Protein AF-A0A0D2MFZ6-F1 (afdb_monomer_lite)

InterPro domains:
  IPR055130 Presequence protease, mitochondrial-type, C-terminal domain [PF22516] (1-67)

Foldseek 3Di:
DCVLPPDDDPVRVVVVVVVCVVVVPDPVNVVVVVVCVVVDDPVVVVVVVVVCCVCVDPVHDDDDDDDPVVVVVVCVVVPPPDDDDDDD

Sequence (88 aa):
MGDIDSYQLPDAKGYSQFTRYLLGVSDEERQARREQILATSQKDFREFAEVIEVVRGDAARVVAVTSPDKAAAVNAERNGFWDVKKVL

Organism: NCBI:txid145388

Structure (mmCIF, N/CA/C/O backbone):
data_AF-A0A0D2MFZ6-F1
#
_entry.id   AF-A0A0D2MFZ6-F1
#
loop_
_atom_site.group_PDB
_atom_site.id
_atom_site.type_symbol
_atom_site.label_atom_id
_atom_site.label_alt_id
_atom_site.label_comp_id
_atom_site.label_asym_id
_atom_site.label_entity_id
_atom_site.label_seq_id
_atom_site.pdbx_PDB_ins_code
_atom_site.Cartn_x
_atom_site.Cartn_y
_atom_site.Cartn_z
_atom_site.occupancy
_atom_site.B_iso_or_equiv
_atom_site.auth_seq_id
_atom_site.auth_comp_id
_atom_site.auth_asym_id
_atom_site.auth_atom_id
_atom_site.pdbx_PDB_model_num
ATOM 1 N N . MET A 1 1 ? 0.616 0.450 14.220 1.00 59.38 1 MET A N 1
ATOM 2 C CA . MET A 1 1 ? -0.553 1.359 14.187 1.00 59.38 1 MET A CA 1
ATOM 3 C C . MET A 1 1 ? -0.221 2.758 13.679 1.00 59.38 1 MET A C 1
ATOM 5 O O . MET A 1 1 ? -1.146 3.453 13.295 1.00 59.38 1 MET A O 1
ATOM 9 N N . GLY A 1 2 ? 1.061 3.158 13.618 1.00 79.81 2 GLY A N 1
ATOM 10 C CA . GLY A 1 2 ? 1.458 4.506 13.193 1.00 79.81 2 GLY A CA 1
ATOM 11 C C . GLY A 1 2 ? 0.905 4.943 11.835 1.00 79.81 2 GLY A C 1
ATOM 12 O O . GLY A 1 2 ? 0.445 6.069 11.736 1.00 79.81 2 GLY A O 1
ATOM 13 N N . ASP A 1 3 ? 0.851 4.064 10.833 1.00 86.25 3 ASP A N 1
ATOM 14 C CA . ASP A 1 3 ? 0.359 4.452 9.498 1.00 86.25 3 ASP A CA 1
ATOM 15 C C . ASP A 1 3 ? -1.163 4.663 9.444 1.00 86.25 3 ASP A C 1
ATOM 17 O O . ASP A 1 3 ? -1.644 5.570 8.772 1.00 86.25 3 ASP A O 1
ATOM 21 N N . ILE A 1 4 ? -1.941 3.855 10.174 1.00 89.31 4 ILE A N 1
ATOM 22 C CA . ILE A 1 4 ? -3.416 3.948 10.184 1.00 89.31 4 ILE A CA 1
ATOM 23 C C . ILE A 1 4 ? -3.895 5.071 11.107 1.00 89.31 4 ILE A C 1
ATOM 25 O O . ILE A 1 4 ? -4.886 5.738 10.809 1.00 89.31 4 ILE A O 1
ATOM 29 N N . ASP A 1 5 ? -3.164 5.287 12.201 1.00 89.56 5 ASP A N 1
ATOM 30 C CA . ASP A 1 5 ? -3.446 6.283 13.235 1.00 89.56 5 ASP A CA 1
ATOM 31 C C . ASP A 1 5 ? -2.412 7.415 13.222 1.00 89.56 5 ASP A C 1
ATOM 33 O O . ASP A 1 5 ? -2.065 7.981 14.260 1.00 89.56 5 ASP A O 1
ATOM 37 N N . SER A 1 6 ? -1.901 7.741 12.032 1.00 92.88 6 SER A N 1
ATOM 38 C CA . SER A 1 6 ? -0.969 8.851 11.854 1.00 92.88 6 SER A CA 1
ATOM 39 C C . SER A 1 6 ? -1.583 10.143 12.377 1.00 92.88 6 SER A C 1
ATOM 41 O O . SER A 1 6 ? -2.768 10.421 12.171 1.00 92.88 6 SER A O 1
ATOM 43 N N . TYR A 1 7 ? -0.768 10.958 13.046 1.00 93.50 7 TYR A N 1
ATOM 44 C CA . TYR A 1 7 ? -1.212 12.276 1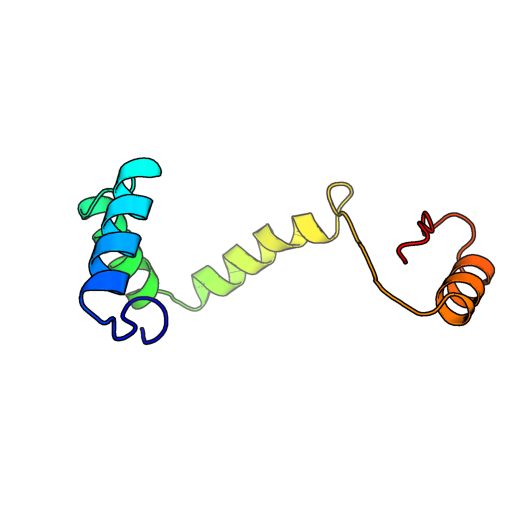3.473 1.00 93.50 7 TYR A CA 1
ATOM 45 C C . TYR A 1 7 ? -1.579 13.124 12.250 1.00 93.50 7 TYR A C 1
ATOM 47 O O . TYR A 1 7 ? -0.829 13.196 11.278 1.00 93.50 7 TYR A O 1
ATOM 55 N N . GLN A 1 8 ? -2.734 13.784 12.315 1.00 96.06 8 GLN A N 1
ATOM 56 C CA . GLN A 1 8 ? -3.250 14.631 11.246 1.00 96.06 8 GLN A CA 1
ATOM 57 C C . GLN A 1 8 ? -3.643 16.002 11.801 1.00 96.06 8 GLN A C 1
ATOM 59 O O . GLN A 1 8 ? -4.315 16.097 12.834 1.00 96.06 8 GLN A O 1
ATOM 64 N N . LEU A 1 9 ? -3.262 17.058 11.080 1.00 97.69 9 LEU A N 1
ATOM 65 C CA . LEU A 1 9 ? -3.794 18.405 11.277 1.00 97.69 9 LEU A CA 1
ATOM 66 C C . LEU A 1 9 ? -5.287 18.463 10.877 1.00 97.69 9 LEU A C 1
ATOM 68 O O . LEU A 1 9 ? -5.788 17.534 10.234 1.00 97.69 9 LEU A O 1
ATOM 72 N N . PRO A 1 10 ? -6.041 19.500 11.290 1.00 97.88 10 PRO A N 1
ATOM 73 C CA . PRO A 1 10 ? -7.493 19.554 11.087 1.00 97.88 10 PRO A CA 1
ATOM 74 C C . PRO A 1 10 ? -7.942 19.426 9.623 1.00 97.88 10 PRO A C 1
ATOM 76 O O . PRO A 1 10 ? -8.921 18.739 9.338 1.00 97.88 10 PRO A O 1
ATOM 79 N N . ASP A 1 11 ? -7.208 20.037 8.698 1.00 96.88 11 ASP A N 1
ATOM 80 C CA . ASP A 1 11 ? -7.435 19.961 7.254 1.00 96.88 11 ASP A CA 1
ATOM 81 C C . ASP A 1 11 ? -7.240 18.531 6.724 1.00 96.88 11 ASP A C 1
ATOM 83 O O . ASP A 1 11 ? -8.121 17.984 6.057 1.00 96.88 11 ASP A O 1
ATOM 87 N N . ALA A 1 12 ? -6.141 17.874 7.108 1.00 97.56 12 ALA A N 1
ATOM 88 C CA . ALA A 1 12 ? -5.852 16.495 6.725 1.00 97.56 12 ALA A CA 1
ATOM 89 C C . ALA A 1 12 ? -6.884 15.499 7.292 1.00 97.56 12 ALA A C 1
ATOM 91 O O . ALA A 1 12 ? -7.260 14.534 6.613 1.00 97.56 12 ALA A O 1
ATOM 92 N N . LYS A 1 13 ? -7.393 15.749 8.509 1.00 96.50 13 LYS A N 1
ATOM 93 C CA . LYS A 1 13 ? -8.499 14.974 9.100 1.00 96.50 13 LYS A CA 1
ATOM 94 C C . LYS A 1 13 ? -9.772 15.108 8.266 1.00 96.50 13 LYS A C 1
ATOM 96 O O . LYS A 1 13 ? -10.375 14.090 7.925 1.00 96.50 13 LYS A O 1
ATOM 101 N N . GLY A 1 14 ? -10.141 16.340 7.905 1.00 97.38 14 GLY A N 1
ATOM 102 C CA . GLY A 1 14 ? -11.311 16.621 7.071 1.00 97.38 14 GLY A CA 1
ATOM 103 C C . GLY A 1 14 ? -11.218 15.959 5.696 1.00 97.38 14 GLY A C 1
ATOM 104 O O . GLY A 1 14 ? -12.147 15.269 5.279 1.00 97.38 14 GLY A O 1
ATOM 105 N N . TYR A 1 15 ? -10.065 16.070 5.031 1.00 97.62 15 TYR A N 1
ATOM 106 C CA . TYR A 1 15 ? -9.824 15.423 3.737 1.00 97.62 15 TYR A CA 1
ATOM 107 C C . TYR A 1 15 ? -9.942 13.893 3.811 1.00 97.62 15 TYR A C 1
ATOM 109 O O . TYR A 1 15 ? -10.577 13.258 2.963 1.00 97.62 15 TYR A O 1
ATOM 117 N N . SER A 1 16 ? -9.376 13.287 4.857 1.00 96.62 16 SER A N 1
ATOM 118 C CA . SER A 1 16 ? -9.454 11.838 5.070 1.00 96.62 16 SER A CA 1
ATOM 119 C C . SER A 1 16 ? -10.888 11.376 5.330 1.00 96.62 16 SER A C 1
ATOM 121 O O . SER A 1 16 ? -11.300 10.336 4.819 1.00 96.62 16 SER A O 1
ATOM 123 N N . GLN A 1 17 ? -11.664 12.142 6.104 1.00 96.06 17 GLN A N 1
ATOM 124 C CA . GLN A 1 17 ? -13.078 11.855 6.353 1.00 96.06 17 GLN A CA 1
ATOM 125 C C . GLN A 1 17 ? -13.910 11.967 5.071 1.00 96.06 17 GLN A C 1
ATOM 127 O O . GLN A 1 17 ? -14.713 11.082 4.787 1.00 96.06 17 GLN A O 1
ATOM 132 N N . PHE A 1 18 ? -13.675 13.000 4.263 1.00 97.75 18 PHE A N 1
ATOM 13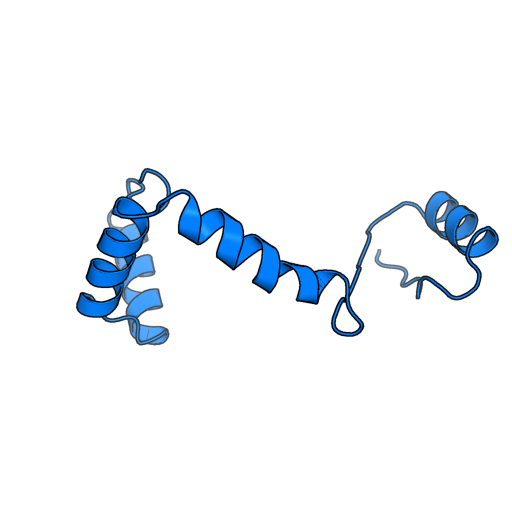3 C CA . PHE A 1 18 ? -14.356 13.171 2.983 1.00 97.75 18 PHE A CA 1
ATOM 134 C C . PHE A 1 18 ? -14.032 12.042 1.996 1.00 97.75 18 PHE A C 1
ATOM 136 O O . PHE A 1 18 ? -14.934 11.480 1.381 1.00 97.75 18 PHE A O 1
ATOM 143 N N . THR A 1 19 ? -12.763 11.637 1.902 1.00 97.81 19 THR A N 1
ATOM 144 C CA . THR A 1 19 ? -12.351 10.505 1.056 1.00 97.81 19 THR A CA 1
ATOM 145 C C . THR A 1 19 ? -13.044 9.207 1.483 1.00 97.81 19 THR A C 1
ATOM 147 O O . THR A 1 19 ? -13.541 8.469 0.637 1.00 97.81 19 THR A O 1
ATOM 150 N N . ARG A 1 20 ? -13.142 8.942 2.795 1.00 97.25 20 ARG A N 1
ATOM 151 C CA . ARG A 1 20 ? -13.873 7.776 3.326 1.00 97.25 20 ARG A CA 1
ATOM 152 C C . ARG A 1 20 ? -15.351 7.819 2.952 1.00 97.25 20 ARG A C 1
ATOM 154 O O . ARG A 1 20 ? -15.876 6.807 2.507 1.00 97.25 20 ARG A O 1
ATOM 161 N N . TYR A 1 21 ? -15.984 8.986 3.066 1.00 97.81 21 TYR A N 1
ATOM 162 C CA . TYR A 1 21 ? -17.374 9.181 2.657 1.00 97.81 21 TYR A CA 1
ATOM 163 C C . TYR A 1 21 ? -17.585 8.871 1.167 1.00 97.81 21 TYR A C 1
ATOM 165 O O . TYR A 1 21 ? -18.487 8.110 0.828 1.00 97.81 21 TYR A O 1
ATOM 173 N N . LEU A 1 22 ? -16.723 9.387 0.282 1.00 98.44 22 LEU A N 1
ATOM 174 C CA . LEU A 1 22 ? -16.806 9.118 -1.161 1.00 98.44 22 LEU A CA 1
ATOM 175 C C . LEU A 1 22 ? -16.611 7.638 -1.512 1.00 98.44 22 LEU A C 1
ATOM 177 O O . LEU A 1 22 ? -17.237 7.142 -2.444 1.00 98.44 22 LEU A O 1
ATOM 181 N N . LEU A 1 23 ? -15.744 6.940 -0.777 1.00 97.81 23 LEU A N 1
ATOM 182 C CA . LEU A 1 23 ? -15.478 5.513 -0.968 1.00 97.81 23 LEU A CA 1
ATOM 183 C C . LEU A 1 23 ? -16.485 4.607 -0.237 1.00 97.81 23 LEU A C 1
ATOM 185 O O . LEU A 1 23 ? -16.365 3.388 -0.326 1.00 97.81 23 LEU A O 1
ATOM 189 N N . GLY A 1 24 ? -17.451 5.175 0.493 1.00 97.31 24 GLY A N 1
ATOM 190 C CA . GLY A 1 24 ? -18.432 4.415 1.273 1.00 97.31 24 GLY A CA 1
ATOM 191 C C . GLY A 1 24 ? -17.838 3.656 2.464 1.00 97.31 24 GLY A C 1
ATOM 192 O O . GLY A 1 24 ? -18.448 2.709 2.952 1.00 97.31 24 GLY A O 1
ATOM 193 N N . VAL A 1 25 ? -16.654 4.051 2.937 1.00 97.25 25 VAL A N 1
ATOM 194 C CA . VAL A 1 25 ? -15.972 3.396 4.058 1.00 97.25 25 VAL A CA 1
ATOM 195 C C . VAL A 1 25 ? -16.630 3.830 5.369 1.00 97.25 25 VAL A C 1
ATOM 197 O O . VAL A 1 25 ? -16.441 4.963 5.819 1.00 97.25 25 VAL A O 1
ATOM 200 N N . SER A 1 26 ? -17.387 2.916 5.977 1.00 96.75 26 SER A N 1
ATOM 201 C CA . SER A 1 26 ? -18.073 3.131 7.259 1.00 96.75 26 SER A CA 1
ATOM 202 C C . SER A 1 26 ? -17.113 3.113 8.452 1.00 96.75 26 SER A C 1
ATOM 204 O O . SER A 1 26 ? -16.006 2.567 8.383 1.00 96.75 26 SER A O 1
ATOM 206 N N . ASP A 1 27 ? -17.530 3.698 9.574 1.00 95.69 27 ASP A N 1
ATOM 207 C CA . ASP A 1 27 ? -16.729 3.659 10.799 1.00 95.69 27 ASP A CA 1
ATOM 208 C C . ASP A 1 27 ? -16.711 2.253 11.422 1.00 95.69 27 ASP A C 1
ATOM 210 O O . ASP A 1 27 ? -15.679 1.838 11.954 1.00 95.69 27 ASP A O 1
ATOM 214 N N . GLU A 1 28 ? -17.788 1.479 11.266 1.00 97.25 28 GLU A N 1
ATOM 215 C CA . GLU A 1 28 ? -17.867 0.076 11.679 1.00 97.25 28 GLU A CA 1
ATOM 216 C C . GLU A 1 28 ? -16.859 -0.790 10.911 1.00 97.25 28 GLU A C 1
ATOM 218 O O . GLU A 1 28 ? -16.106 -1.549 11.523 1.00 97.25 28 GLU A O 1
ATOM 223 N N . GLU A 1 29 ? -16.773 -0.639 9.582 1.00 96.38 29 GLU A N 1
ATOM 224 C CA . GLU A 1 29 ? -15.783 -1.360 8.769 1.00 96.38 29 GLU A CA 1
ATOM 225 C C . GLU A 1 29 ? -14.353 -0.993 9.186 1.00 96.38 29 GLU A C 1
ATOM 227 O O . GLU A 1 29 ? -13.480 -1.858 9.302 1.00 96.38 29 GLU A O 1
ATOM 232 N N . ARG A 1 30 ? -14.097 0.292 9.458 1.00 95.31 30 ARG A N 1
ATOM 233 C CA . ARG A 1 30 ? -12.779 0.754 9.915 1.00 95.31 30 ARG A CA 1
ATOM 234 C C . ARG A 1 30 ? -12.401 0.150 11.256 1.00 95.31 30 ARG A C 1
ATOM 236 O O . ARG A 1 30 ? -11.240 -0.220 11.442 1.00 95.31 30 ARG A O 1
ATOM 243 N N . GLN A 1 31 ? -13.351 0.072 12.180 1.00 95.88 31 GLN A N 1
ATOM 244 C CA . GLN A 1 31 ? -13.106 -0.495 13.494 1.00 95.88 31 GLN A CA 1
ATOM 245 C C . GLN A 1 31 ? -12.852 -2.005 13.404 1.00 95.88 31 GLN A C 1
ATOM 247 O O . GLN A 1 31 ? -11.840 -2.469 13.929 1.00 95.88 31 GLN A O 1
ATOM 252 N N . ALA A 1 32 ? -13.661 -2.740 12.634 1.00 97.00 32 ALA A N 1
ATOM 253 C CA . ALA A 1 32 ? -13.439 -4.162 12.373 1.00 97.00 32 ALA A CA 1
ATOM 254 C C . ALA A 1 32 ? -12.059 -4.422 11.741 1.00 97.00 32 ALA A C 1
ATOM 256 O O . ALA A 1 32 ? -11.328 -5.317 12.165 1.00 97.00 32 ALA A O 1
ATOM 257 N N . ARG A 1 33 ? -11.647 -3.595 10.772 1.00 95.31 33 ARG A N 1
ATOM 258 C CA . ARG A 1 33 ? -10.319 -3.694 10.150 1.00 95.31 33 ARG A CA 1
ATOM 259 C C . ARG A 1 33 ? -9.194 -3.425 11.153 1.00 95.31 33 ARG A C 1
ATOM 261 O O . ARG A 1 33 ? -8.183 -4.122 11.124 1.00 95.31 33 ARG A O 1
ATOM 268 N N . ARG A 1 34 ? -9.346 -2.451 12.060 1.00 96.12 34 ARG A N 1
ATOM 269 C CA . ARG A 1 34 ? -8.357 -2.194 13.126 1.00 96.12 34 ARG A CA 1
ATOM 270 C C . ARG A 1 34 ? -8.207 -3.410 14.042 1.00 96.12 34 ARG A C 1
ATOM 272 O O . ARG A 1 34 ? -7.083 -3.787 14.364 1.00 96.12 34 ARG A O 1
ATOM 279 N N . GLU A 1 35 ? -9.316 -4.028 14.431 1.00 96.31 35 GLU A N 1
ATOM 280 C CA . GLU A 1 35 ? -9.320 -5.233 15.267 1.00 96.31 35 GLU A CA 1
ATOM 281 C C . GLU A 1 35 ? -8.651 -6.416 14.565 1.00 96.31 35 GLU A C 1
ATOM 283 O O . GLU A 1 35 ? -7.794 -7.064 15.162 1.00 96.31 35 GLU A O 1
ATOM 288 N N . GLN A 1 36 ? -8.945 -6.637 13.280 1.00 96.12 36 GLN A N 1
ATOM 289 C CA . GLN A 1 36 ? -8.272 -7.655 12.465 1.00 96.12 36 GLN A CA 1
ATOM 290 C C . GLN A 1 36 ? -6.756 -7.436 12.420 1.00 96.12 36 GLN A C 1
ATOM 292 O O . GLN A 1 36 ? -5.991 -8.373 12.624 1.00 96.12 36 GLN A O 1
ATOM 297 N N . ILE A 1 37 ? -6.308 -6.193 12.225 1.00 95.12 37 ILE A N 1
ATOM 298 C CA . ILE A 1 37 ? -4.876 -5.867 12.188 1.00 95.12 37 ILE A CA 1
ATOM 299 C C . ILE A 1 37 ? -4.214 -6.159 13.538 1.00 95.12 37 ILE A C 1
ATOM 301 O O . ILE A 1 37 ? -3.121 -6.721 13.567 1.00 95.12 37 ILE A O 1
ATOM 305 N N . LEU A 1 38 ? -4.871 -5.819 14.649 1.00 95.00 38 LEU A N 1
ATOM 306 C CA . LEU A 1 38 ? -4.375 -6.094 16.001 1.00 95.00 38 LEU A CA 1
ATOM 307 C C . LEU A 1 38 ? -4.352 -7.590 16.335 1.00 95.00 38 LEU A C 1
ATOM 309 O O . LEU A 1 38 ? -3.494 -8.024 17.100 1.00 95.00 38 LEU A O 1
ATOM 313 N N . ALA A 1 39 ? -5.275 -8.362 15.764 1.00 97.12 39 ALA A N 1
ATOM 314 C CA . ALA A 1 39 ? -5.390 -9.802 15.964 1.00 97.12 39 ALA A CA 1
ATOM 315 C C . ALA A 1 39 ? -4.554 -10.640 14.976 1.00 97.12 39 ALA A C 1
ATOM 317 O O . ALA A 1 39 ? -4.543 -11.865 15.097 1.00 97.12 39 ALA A O 1
ATOM 318 N N . THR A 1 40 ? -3.857 -10.005 14.024 1.00 97.25 40 THR A N 1
ATOM 319 C CA . THR A 1 40 ? -3.020 -10.689 13.023 1.00 97.25 40 THR A CA 1
ATOM 320 C C . THR A 1 40 ? -2.064 -11.687 13.678 1.00 97.25 40 THR A C 1
ATOM 322 O O . THR A 1 40 ? -1.317 -11.363 14.602 1.00 97.25 40 THR A O 1
ATOM 325 N N . SER A 1 41 ? -2.043 -12.903 13.149 1.00 98.00 41 SER A N 1
ATOM 326 C CA . SER A 1 41 ? -1.276 -14.038 13.644 1.00 98.00 41 SER A CA 1
ATOM 327 C C . SER A 1 41 ? -0.360 -14.620 12.562 1.00 98.00 41 SER A C 1
ATOM 329 O O . SER A 1 41 ? -0.454 -14.294 11.382 1.00 98.00 41 SER A O 1
ATOM 331 N N . GLN A 1 42 ? 0.513 -15.561 12.936 1.00 98.12 42 GLN A N 1
ATOM 332 C CA . GLN A 1 42 ? 1.360 -16.266 11.961 1.00 98.12 42 GLN A CA 1
ATOM 333 C C . GLN A 1 42 ? 0.567 -17.069 10.922 1.00 98.12 42 GLN A C 1
ATOM 335 O O . GLN A 1 42 ? 1.091 -17.363 9.849 1.00 98.12 42 GLN A O 1
ATOM 340 N N . LYS A 1 43 ? -0.661 -17.484 11.252 1.00 98.06 43 LYS A N 1
ATOM 341 C CA . LYS A 1 43 ? -1.521 -18.209 10.317 1.00 98.06 43 LYS A CA 1
ATOM 342 C C . LYS A 1 43 ? -1.864 -17.314 9.124 1.00 98.06 43 LYS A C 1
ATOM 344 O O . LYS A 1 43 ? -1.679 -17.749 7.994 1.00 98.06 43 LYS A O 1
ATOM 349 N N . ASP A 1 44 ? -2.222 -16.062 9.386 1.00 98.00 44 ASP A N 1
ATOM 350 C CA . ASP A 1 44 ? -2.617 -15.090 8.362 1.00 98.00 44 ASP A CA 1
ATOM 351 C C . ASP A 1 44 ? -1.468 -14.792 7.384 1.00 98.00 44 ASP A C 1
ATOM 353 O O . ASP A 1 44 ? -1.687 -14.645 6.186 1.00 98.00 44 ASP A O 1
ATOM 357 N N . PHE A 1 45 ? -0.214 -14.798 7.858 1.00 97.75 45 PHE A N 1
ATOM 358 C CA . PHE A 1 45 ? 0.959 -14.682 6.980 1.00 97.75 45 PHE A CA 1
ATOM 359 C C . PHE A 1 45 ? 1.100 -15.861 6.011 1.00 97.75 45 PHE A C 1
ATOM 361 O O . PHE A 1 45 ? 1.470 -15.659 4.856 1.00 97.75 45 PHE A O 1
ATOM 368 N N . ARG A 1 46 ? 0.832 -17.090 6.472 1.00 97.62 46 ARG A N 1
ATOM 369 C CA . ARG A 1 46 ? 0.898 -18.285 5.616 1.00 97.62 46 ARG A CA 1
ATOM 370 C C . ARG A 1 46 ? -0.231 -18.289 4.593 1.00 97.62 46 ARG A C 1
ATOM 372 O O . ARG A 1 46 ? 0.031 -18.520 3.421 1.00 97.62 46 ARG A O 1
ATOM 379 N N . GLU A 1 47 ? -1.445 -17.952 5.016 1.00 97.38 47 GLU A N 1
ATOM 380 C CA . GLU A 1 47 ? -2.594 -17.840 4.111 1.00 97.38 47 GLU A CA 1
ATOM 381 C C . GLU A 1 47 ? -2.377 -16.738 3.065 1.00 97.38 47 GLU A C 1
ATOM 383 O O . GLU A 1 47 ? -2.621 -16.942 1.878 1.00 97.38 47 GLU A O 1
ATOM 388 N N . PHE A 1 48 ? -1.828 -15.586 3.461 1.00 96.44 48 PHE A N 1
ATOM 389 C CA . PHE A 1 48 ? -1.505 -14.524 2.511 1.00 96.44 48 PHE A CA 1
ATOM 390 C C . PHE A 1 48 ? -0.410 -14.927 1.509 1.00 96.44 48 PHE A C 1
ATOM 392 O O . PHE A 1 48 ? -0.457 -14.503 0.353 1.00 96.44 48 PHE A O 1
ATOM 399 N N . ALA A 1 49 ? 0.550 -15.769 1.913 1.00 95.19 49 ALA A N 1
ATOM 400 C CA . ALA A 1 49 ? 1.566 -16.300 1.005 1.00 95.19 49 ALA A CA 1
ATOM 401 C C . ALA A 1 49 ? 0.957 -17.180 -0.099 1.00 95.19 49 ALA A C 1
ATOM 403 O O . ALA A 1 49 ? 1.420 -17.137 -1.231 1.00 95.19 49 ALA A O 1
ATOM 404 N N . GLU A 1 50 ? -0.109 -17.924 0.191 1.00 94.19 50 GLU A N 1
ATOM 405 C CA . GLU A 1 50 ? -0.827 -18.690 -0.834 1.00 94.19 50 GLU A CA 1
ATOM 406 C C . GLU A 1 50 ? -1.569 -17.762 -1.807 1.00 94.19 50 GLU A C 1
ATOM 408 O O . GLU A 1 50 ? -1.557 -17.983 -3.016 1.00 94.19 50 GLU A O 1
ATOM 413 N N . VAL A 1 51 ? -2.164 -16.676 -1.301 1.00 92.94 51 VAL A N 1
ATOM 414 C CA . VAL A 1 51 ? -2.877 -15.694 -2.134 1.00 92.94 51 VAL A CA 1
ATOM 415 C C . VAL A 1 51 ? -1.923 -14.933 -3.059 1.00 92.94 51 VAL A C 1
ATOM 417 O O . VAL A 1 51 ? -2.255 -14.700 -4.222 1.00 92.94 51 VAL A O 1
ATOM 420 N N . ILE A 1 52 ? -0.734 -14.543 -2.580 1.00 93.62 52 ILE A N 1
ATOM 421 C CA . ILE A 1 52 ? 0.199 -13.718 -3.366 1.00 93.62 52 ILE A CA 1
ATOM 422 C C . ILE A 1 52 ? 0.838 -14.473 -4.543 1.00 93.62 52 ILE A C 1
ATOM 424 O O . ILE A 1 52 ? 1.337 -13.834 -5.471 1.00 93.62 52 ILE A O 1
ATOM 428 N N . GLU A 1 53 ? 0.767 -15.809 -4.575 1.00 91.12 53 GLU A N 1
ATOM 429 C CA . GLU A 1 53 ? 1.235 -16.615 -5.714 1.00 91.12 53 GLU A CA 1
ATOM 430 C C . GLU A 1 53 ? 0.535 -16.242 -7.033 1.00 91.12 53 GLU A C 1
ATOM 432 O O . GLU A 1 53 ? 1.126 -16.383 -8.104 1.00 91.12 53 GLU A O 1
ATOM 437 N N . VAL A 1 54 ? -0.667 -15.649 -6.988 1.00 89.00 54 VAL A N 1
ATOM 438 C CA . VAL A 1 54 ? -1.347 -15.118 -8.186 1.00 89.00 54 VAL A CA 1
ATOM 439 C C . VAL A 1 54 ? -0.495 -14.095 -8.951 1.00 89.00 54 VAL A C 1
ATOM 441 O O . VAL A 1 54 ? -0.592 -13.992 -10.173 1.00 89.00 54 VAL A O 1
ATOM 444 N N . VAL A 1 55 ? 0.391 -13.374 -8.256 1.00 89.56 55 VAL A N 1
ATOM 445 C CA . VAL A 1 55 ? 1.292 -12.365 -8.839 1.00 89.56 55 VAL A CA 1
ATOM 446 C C . VAL A 1 55 ? 2.458 -13.011 -9.603 1.00 89.56 55 VAL A C 1
ATOM 448 O O . VAL A 1 55 ? 3.176 -12.322 -10.322 1.00 89.56 55 VAL A O 1
ATOM 451 N N . ARG A 1 56 ? 2.652 -14.330 -9.490 1.00 86.75 56 ARG A N 1
ATOM 452 C CA . ARG A 1 56 ? 3.617 -15.097 -10.297 1.00 86.75 56 ARG A CA 1
ATOM 453 C C . ARG A 1 56 ? 2.987 -15.787 -11.508 1.00 86.75 56 ARG A C 1
ATOM 455 O O . ARG A 1 56 ? 3.728 -16.259 -12.366 1.00 86.75 56 ARG A O 1
ATOM 462 N N . GLY A 1 57 ? 1.658 -15.869 -11.567 1.00 80.50 57 GLY A N 1
ATOM 463 C CA . GLY A 1 57 ? 0.924 -16.532 -12.646 1.00 80.50 57 GLY A CA 1
ATOM 464 C C . GLY A 1 57 ? 0.650 -15.635 -13.855 1.00 80.50 57 GLY A C 1
ATOM 465 O O . GLY A 1 57 ? 1.113 -14.500 -13.938 1.00 80.50 57 GLY A O 1
ATOM 466 N N . ASP A 1 58 ? -0.180 -16.121 -14.778 1.00 79.94 58 ASP A N 1
ATOM 467 C CA . ASP A 1 58 ? -0.485 -15.450 -16.055 1.00 79.94 58 ASP A CA 1
ATOM 468 C C . ASP A 1 58 ? -1.171 -14.078 -15.908 1.00 79.94 58 ASP A C 1
ATOM 470 O O . ASP A 1 58 ? -1.160 -13.258 -16.828 1.00 79.94 58 ASP A O 1
ATOM 474 N N . ALA A 1 59 ? -1.764 -13.803 -14.742 1.00 81.88 59 ALA A N 1
ATOM 475 C CA . ALA A 1 59 ? -2.356 -12.505 -14.422 1.00 81.88 59 ALA A CA 1
ATOM 476 C C . ALA A 1 59 ? -1.304 -11.420 -14.122 1.00 81.88 59 ALA A C 1
ATOM 478 O O . ALA A 1 59 ? -1.636 -10.230 -14.088 1.00 81.88 59 ALA A O 1
ATOM 479 N N . ALA A 1 60 ? -0.046 -11.807 -13.898 1.00 87.12 60 ALA A N 1
ATOM 480 C CA . ALA A 1 60 ? 1.023 -10.894 -13.539 1.00 87.12 60 ALA A CA 1
ATOM 481 C C . ALA A 1 60 ? 1.318 -9.897 -14.665 1.00 87.12 60 ALA A C 1
ATOM 483 O O . ALA A 1 60 ? 1.491 -10.247 -15.835 1.00 87.12 60 ALA A O 1
ATOM 484 N N . ARG A 1 61 ? 1.431 -8.621 -14.297 1.00 88.06 61 ARG A N 1
ATOM 485 C CA . ARG A 1 61 ? 1.910 -7.556 -15.180 1.00 88.06 61 ARG A CA 1
ATOM 486 C C . ARG A 1 61 ? 3.166 -6.969 -14.569 1.00 88.06 61 ARG A C 1
ATOM 488 O O . ARG A 1 61 ? 3.129 -6.474 -13.446 1.00 88.06 61 ARG A O 1
ATOM 495 N N . VAL A 1 62 ? 4.268 -7.021 -15.310 1.00 88.69 62 VAL A N 1
ATOM 496 C CA . VAL A 1 62 ? 5.552 -6.481 -14.860 1.00 88.69 62 VAL A CA 1
ATOM 497 C C . VAL A 1 62 ? 5.901 -5.269 -15.709 1.00 88.69 62 VAL A C 1
ATOM 499 O O . VAL A 1 62 ? 5.833 -5.320 -16.934 1.00 88.69 62 VAL A O 1
ATOM 502 N N . VAL A 1 63 ? 6.265 -4.172 -15.049 1.00 91.12 63 VAL A N 1
ATOM 503 C CA . VAL A 1 63 ? 6.697 -2.926 -15.687 1.00 91.12 63 VAL A CA 1
ATOM 504 C C . VAL A 1 63 ? 7.986 -2.478 -15.012 1.00 91.12 63 VAL A C 1
ATOM 506 O O . VAL A 1 63 ? 8.057 -2.426 -13.786 1.00 91.12 63 VAL A O 1
ATOM 509 N N . ALA A 1 64 ? 9.001 -2.153 -15.811 1.00 90.69 64 ALA A N 1
ATOM 510 C CA . ALA A 1 64 ? 10.282 -1.653 -15.332 1.00 90.69 64 ALA A CA 1
ATOM 511 C C . ALA A 1 64 ? 10.647 -0.360 -16.068 1.00 90.69 64 ALA A C 1
ATOM 513 O O . ALA A 1 64 ? 10.519 -0.273 -17.288 1.00 90.69 64 ALA A O 1
ATOM 514 N N . VAL A 1 65 ? 11.128 0.636 -15.323 1.00 91.81 65 VAL A N 1
ATOM 515 C CA . VAL A 1 65 ? 11.667 1.886 -15.876 1.00 91.81 65 VAL A CA 1
ATOM 516 C C . VAL A 1 65 ? 13.188 1.811 -15.793 1.00 91.81 65 VAL A C 1
ATOM 518 O O . VAL A 1 65 ? 13.744 1.625 -14.713 1.00 91.81 65 VAL A O 1
ATOM 521 N N . THR A 1 66 ? 13.867 1.898 -16.936 1.00 90.62 66 THR A N 1
ATOM 522 C CA . THR A 1 66 ? 15.321 1.705 -17.036 1.00 90.62 66 THR A CA 1
ATOM 523 C C . THR A 1 66 ? 15.911 2.477 -18.218 1.00 90.62 66 THR A C 1
ATOM 525 O O . THR A 1 66 ? 15.176 3.064 -19.012 1.00 90.62 66 THR A O 1
ATOM 528 N N . SER A 1 67 ? 17.242 2.487 -18.337 1.00 91.75 67 SER A N 1
ATOM 529 C CA . SER A 1 67 ? 17.924 3.096 -19.480 1.00 91.75 67 SER A CA 1
ATOM 530 C C . SER A 1 67 ? 17.724 2.278 -20.766 1.00 91.75 67 SER A C 1
ATOM 532 O O . SER A 1 67 ? 17.596 1.050 -20.696 1.00 91.75 67 SER A O 1
ATOM 534 N N . PRO A 1 68 ? 17.761 2.924 -21.949 1.00 88.56 68 PRO A N 1
ATOM 535 C CA . PRO A 1 68 ? 17.610 2.239 -23.233 1.00 88.56 68 PRO A CA 1
ATOM 536 C C . PRO A 1 68 ? 18.604 1.089 -23.425 1.00 88.56 68 PRO A C 1
ATOM 538 O O . PRO A 1 68 ? 18.205 0.004 -23.840 1.00 88.56 68 PRO A O 1
ATOM 541 N N . ASP A 1 69 ? 19.868 1.288 -23.039 1.00 90.50 69 ASP A N 1
ATOM 542 C CA . ASP A 1 69 ? 20.923 0.279 -23.197 1.00 90.50 69 ASP A CA 1
ATOM 543 C C . ASP A 1 69 ? 20.634 -0.990 -22.386 1.00 90.50 69 ASP A C 1
ATOM 545 O O . ASP A 1 69 ? 20.822 -2.106 -22.867 1.00 90.50 69 ASP A O 1
ATOM 549 N N . LYS A 1 70 ? 20.119 -0.834 -21.158 1.00 89.94 70 LYS A N 1
ATOM 550 C CA . LYS A 1 70 ? 19.759 -1.967 -20.296 1.00 89.94 70 LYS A CA 1
ATOM 551 C C . LYS A 1 70 ? 18.517 -2.688 -20.811 1.00 89.94 70 LYS A C 1
ATOM 553 O O . LYS A 1 70 ? 18.480 -3.913 -20.778 1.00 89.94 70 LYS A O 1
ATOM 558 N N . ALA A 1 71 ? 17.521 -1.948 -21.300 1.00 87.06 71 ALA A N 1
ATOM 559 C CA . ALA A 1 71 ? 16.344 -2.547 -21.926 1.00 87.06 71 ALA A CA 1
ATOM 560 C C . ALA A 1 71 ? 16.728 -3.353 -23.180 1.00 87.06 71 ALA A C 1
ATOM 562 O O . ALA A 1 71 ? 16.257 -4.475 -23.357 1.00 87.06 71 ALA A O 1
ATOM 563 N N . ALA A 1 72 ? 17.630 -2.817 -24.008 1.00 86.50 72 ALA A N 1
ATOM 564 C CA . ALA A 1 72 ? 18.137 -3.496 -25.196 1.00 86.50 72 ALA A CA 1
ATOM 565 C C . ALA A 1 72 ? 18.923 -4.769 -24.845 1.00 86.50 72 ALA A C 1
ATOM 567 O O . ALA A 1 72 ? 18.683 -5.809 -25.454 1.00 86.50 72 ALA A O 1
ATOM 568 N N . ALA A 1 73 ? 19.802 -4.717 -23.838 1.00 89.69 73 ALA A N 1
ATOM 569 C CA . ALA A 1 73 ? 20.558 -5.883 -23.380 1.00 89.69 73 ALA A CA 1
ATOM 570 C C . ALA A 1 73 ? 19.636 -7.019 -22.899 1.00 89.69 73 ALA A C 1
ATOM 572 O O . ALA A 1 73 ? 19.786 -8.162 -23.325 1.00 89.69 73 ALA A O 1
ATOM 573 N N . VAL A 1 74 ? 18.627 -6.703 -22.078 1.00 87.50 74 VAL A N 1
ATOM 574 C CA . VAL A 1 7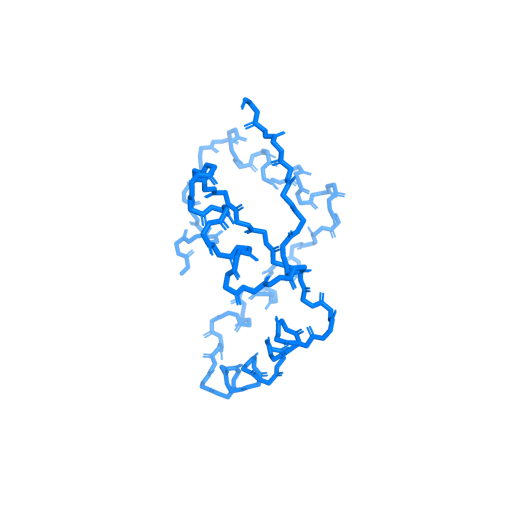4 ? 17.681 -7.711 -21.570 1.00 87.50 74 VAL A CA 1
ATOM 575 C C . VAL A 1 74 ? 16.805 -8.274 -22.688 1.00 87.50 74 VAL A C 1
ATOM 577 O O . VAL A 1 74 ? 16.537 -9.474 -22.701 1.00 87.50 74 VAL A O 1
ATOM 580 N N . ASN A 1 75 ? 16.384 -7.450 -23.649 1.00 86.19 75 ASN A N 1
ATOM 581 C CA . ASN A 1 75 ? 15.633 -7.941 -24.802 1.00 86.19 75 ASN A CA 1
ATOM 582 C C . ASN A 1 75 ? 16.479 -8.807 -25.735 1.00 86.19 75 ASN A C 1
ATOM 584 O O . ASN A 1 75 ? 15.918 -9.718 -26.328 1.00 86.19 75 ASN A O 1
ATOM 588 N N . ALA A 1 76 ? 17.793 -8.582 -25.831 1.00 86.38 76 ALA A N 1
ATOM 589 C CA . ALA A 1 76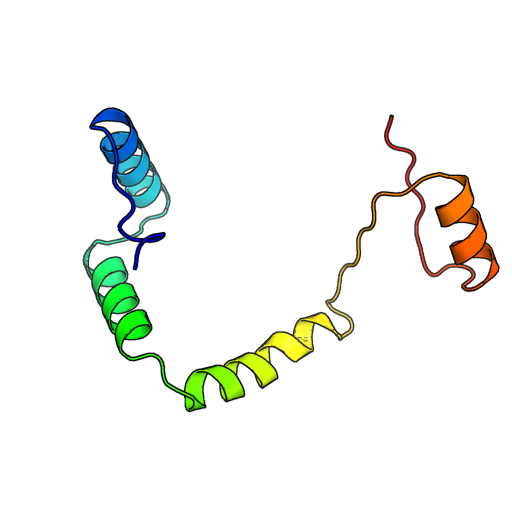 ? 18.690 -9.460 -26.581 1.00 86.38 76 ALA A CA 1
ATOM 590 C C . ALA A 1 76 ? 18.850 -10.840 -25.915 1.00 86.38 76 ALA A C 1
ATOM 592 O O . ALA A 1 76 ? 18.922 -11.854 -26.607 1.00 86.38 76 ALA A O 1
ATOM 593 N N . GLU A 1 77 ? 18.877 -10.897 -24.579 1.00 87.94 77 GLU A N 1
ATOM 594 C CA . GLU A 1 77 ? 18.927 -12.160 -23.824 1.00 87.94 77 GLU A CA 1
ATOM 595 C C . GLU A 1 77 ? 17.573 -12.886 -23.794 1.00 87.94 77 GLU A C 1
ATOM 597 O O . GLU A 1 77 ? 17.510 -14.115 -23.841 1.00 87.94 77 GLU A O 1
ATOM 602 N N . ARG A 1 78 ? 16.474 -12.130 -23.700 1.00 83.12 78 ARG A N 1
ATOM 603 C CA . ARG A 1 78 ? 15.099 -12.636 -23.612 1.00 83.12 78 ARG A CA 1
ATOM 604 C C . ARG A 1 78 ? 14.229 -11.982 -24.678 1.00 83.12 78 ARG A C 1
ATOM 606 O O . ARG A 1 78 ? 13.402 -11.113 -24.392 1.00 83.12 78 ARG A O 1
ATOM 613 N N . ASN A 1 79 ? 14.421 -12.437 -25.914 1.00 78.00 79 ASN A N 1
ATOM 614 C CA . ASN A 1 79 ? 13.700 -11.933 -27.081 1.00 78.00 79 ASN A CA 1
ATOM 615 C C . ASN A 1 79 ? 12.179 -11.974 -26.870 1.00 78.00 79 ASN A C 1
ATOM 617 O O . ASN A 1 79 ? 11.606 -13.023 -26.583 1.00 78.00 79 ASN A O 1
ATOM 621 N N . GLY A 1 80 ? 11.530 -10.820 -27.042 1.00 75.19 80 GLY A N 1
ATOM 622 C CA . GLY A 1 80 ? 10.072 -10.682 -26.967 1.00 75.19 80 GLY A CA 1
ATOM 623 C C . GLY A 1 80 ? 9.482 -10.681 -25.554 1.00 75.19 80 GLY A C 1
ATOM 624 O O . GLY A 1 80 ? 8.262 -10.649 -25.426 1.00 75.19 80 GLY A O 1
ATOM 625 N N . PHE A 1 81 ? 10.307 -10.700 -24.501 1.00 79.31 81 PHE A N 1
ATOM 626 C CA . PHE A 1 81 ? 9.809 -10.708 -23.124 1.00 79.31 81 PHE A CA 1
ATOM 627 C C . PHE A 1 81 ? 9.306 -9.329 -22.658 1.00 79.31 81 PHE A C 1
ATOM 629 O O . PHE A 1 81 ? 8.331 -9.265 -21.913 1.00 79.31 81 PHE A O 1
ATOM 636 N N . TRP A 1 82 ? 9.924 -8.227 -23.105 1.00 86.38 82 TRP A N 1
ATOM 637 C CA . TRP A 1 82 ? 9.497 -6.866 -22.750 1.00 86.38 82 TRP A CA 1
ATOM 638 C C . TRP A 1 82 ? 9.028 -6.052 -23.958 1.00 86.38 82 TRP A C 1
ATOM 640 O O . TRP A 1 82 ? 9.755 -5.905 -24.944 1.00 86.38 82 TRP A O 1
ATOM 650 N N . ASP A 1 83 ? 7.854 -5.433 -23.821 1.00 88.75 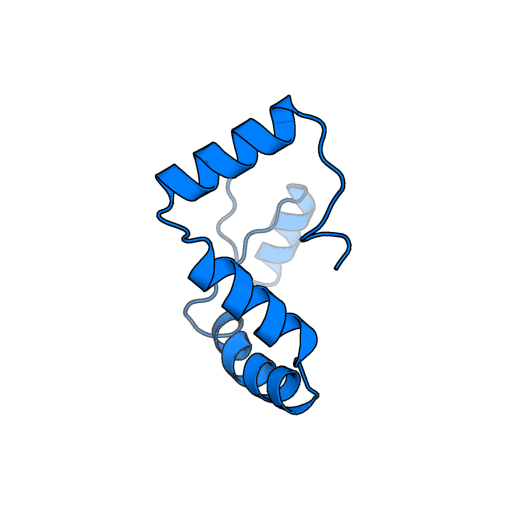83 ASP A N 1
ATOM 651 C CA . ASP A 1 83 ? 7.381 -4.359 -24.700 1.00 88.75 83 ASP A CA 1
ATOM 652 C C . ASP A 1 83 ? 8.011 -3.024 -24.266 1.00 88.75 83 ASP A C 1
ATOM 654 O O . ASP A 1 83 ? 7.666 -2.462 -23.221 1.00 88.75 83 ASP A O 1
ATOM 658 N N . VAL A 1 84 ? 8.985 -2.534 -25.039 1.00 87.94 84 VAL A N 1
ATOM 659 C CA . VAL A 1 84 ? 9.739 -1.319 -24.700 1.00 87.94 84 VAL A CA 1
ATOM 660 C C . VAL A 1 84 ? 8.998 -0.090 -25.207 1.00 87.94 84 VAL A C 1
ATOM 662 O O . VAL A 1 84 ? 8.978 0.201 -26.402 1.00 87.94 84 VAL A O 1
ATOM 665 N N . LYS A 1 85 ? 8.457 0.691 -24.269 1.00 89.69 85 LYS A N 1
AT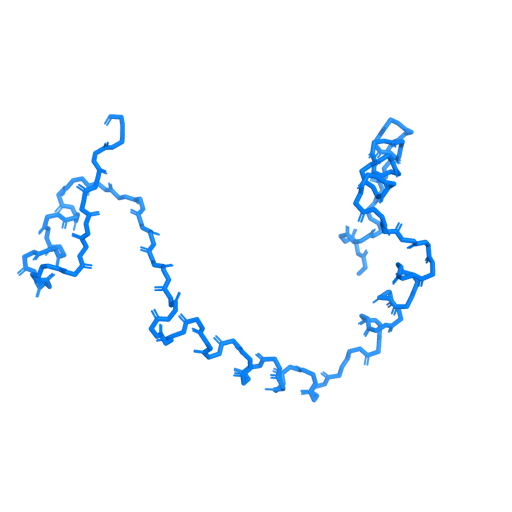OM 666 C CA . LYS A 1 85 ? 7.874 2.007 -24.544 1.00 89.69 85 LYS A CA 1
ATOM 667 C C . LYS A 1 85 ? 8.846 3.104 -24.135 1.00 89.69 85 LYS A C 1
ATOM 669 O O . LYS A 1 85 ? 9.252 3.176 -22.979 1.00 89.69 85 LYS A O 1
ATOM 674 N N . LYS A 1 86 ? 9.201 3.977 -25.081 1.00 88.31 86 LYS A N 1
ATOM 675 C CA . LYS A 1 86 ? 9.988 5.177 -24.785 1.00 88.31 86 LYS A CA 1
ATOM 676 C C . LYS A 1 86 ? 9.104 6.185 -24.052 1.00 88.31 86 LYS A C 1
ATOM 678 O O . LYS A 1 86 ? 8.045 6.553 -24.555 1.00 88.31 86 LYS A O 1
ATOM 683 N N . VAL A 1 87 ? 9.549 6.624 -22.880 1.00 80.38 87 VAL A N 1
ATOM 684 C CA . VAL A 1 87 ? 8.870 7.636 -22.068 1.00 80.38 87 VAL A CA 1
ATOM 685 C C . VAL A 1 87 ? 9.912 8.701 -21.731 1.00 80.38 87 VAL A C 1
ATOM 687 O O . VAL A 1 87 ? 10.884 8.375 -21.054 1.00 80.38 87 VAL A O 1
ATOM 690 N N . LEU A 1 88 ? 9.682 9.928 -22.223 1.00 61.00 88 LEU A N 1
ATOM 691 C CA . LEU A 1 88 ? 10.600 11.087 -22.242 1.00 61.00 88 LEU A CA 1
ATOM 692 C C . LEU A 1 88 ? 11.824 10.940 -23.176 1.00 61.00 88 LEU A C 1
ATOM 694 O O . LEU A 1 88 ? 12.492 9.883 -23.210 1.00 61.00 88 LEU A O 1
#

Secondary structure (DSSP, 8-state):
-TTTT----HHHHHHHHHHHHHTT--HHHHHHHHHHHHH--HHHHHHHHHHHGGGGSTT--------HHHHHHHHHHSTTS-------

pLDDT: mean 91.35, std 7.42, range [59.38, 98.44]

Radius of gyration: 21.02 Å; chains: 1; bounding box: 39×39×43 Å